Protein AF-A0A401Y1D7-F1 (afdb_monomer)

Secondary structure (DSSP, 8-state):
---------TT---GGGS-TTTSPPTT-GGGSPPPTT--GGGS-SSSS--GGG--GGGG--

Radius of gyration: 17.13 Å; Cα contacts (8 Å, |Δi|>4): 9; chains: 1; bounding box: 28×49×34 Å

Mean predicted aligned error: 14.45 Å

Sequence (61 aa):
MTDSPSSQADGGISDDQLPEDLRPTDDNPLAQDLDEDVEVDDLDMDGGKGADEWDDEQLED

Nearest PDB structures (foldseek):
  7qep-assembly1_O5  TM=5.625E-01  e=6.043E+00  Encephalitozoon cuniculi GB-M1

Foldseek 3Di:
DPPDPPPPPVDDDDLVPDDPVPRDDPPPPVVDDDDPPDDPVNDPPVPDQDPVNPDPVVVDD

pLDDT: mean 71.39, std 10.7, range [42.78, 87.62]

Solvent-accessible surface area (backbone atoms only — not comparable to full-atom values): 4596 Å² total; per-residue (Å²): 144,83,83,77,80,80,74,78,54,97,85,71,80,58,72,91,72,44,57,79,92,70,38,86,47,98,83,39,81,81,75,51,83,77,64,93,86,66,54,77,90,75,53,74,79,79,78,56,87,50,86,88,65,66,58,76,82,78,72,79,128

Structure (mmCIF, N/CA/C/O backbone):
data_AF-A0A401Y1D7-F1
#
_entry.id   AF-A0A401Y1D7-F1
#
loop_
_atom_site.group_PDB
_atom_site.id
_atom_site.type_symbol
_atom_site.label_atom_id
_atom_site.label_alt_id
_atom_site.label_comp_id
_atom_site.label_asym_id
_atom_site.label_entity_id
_atom_site.label_seq_id
_atom_site.pdbx_PDB_ins_code
_atom_site.Cartn_x
_atom_site.Cartn_y
_atom_site.Cartn_z
_atom_site.occupancy
_atom_site.B_iso_or_equiv
_atom_site.auth_seq_id
_atom_site.auth_comp_id
_atom_site.auth_asym_id
_atom_site.auth_atom_id
_atom_site.pdbx_PDB_model_num
ATOM 1 N N . MET A 1 1 ? 3.775 -31.344 4.099 1.00 42.78 1 MET A N 1
ATOM 2 C CA . MET A 1 1 ? 5.185 -30.923 4.219 1.00 42.78 1 MET A CA 1
ATOM 3 C C . MET A 1 1 ? 5.412 -29.793 3.234 1.00 42.78 1 MET A C 1
ATOM 5 O O . MET A 1 1 ? 5.662 -30.075 2.075 1.00 42.78 1 MET A O 1
ATOM 9 N N . THR A 1 2 ? 5.242 -28.555 3.692 1.00 44.31 2 THR A N 1
ATOM 10 C CA . THR A 1 2 ? 6.052 -27.380 3.330 1.00 44.31 2 THR A CA 1
ATOM 11 C C . THR A 1 2 ? 5.547 -26.234 4.207 1.00 44.31 2 THR A C 1
ATOM 13 O O . THR A 1 2 ? 4.585 -25.553 3.885 1.00 44.31 2 THR A O 1
ATOM 16 N N . ASP A 1 3 ? 6.129 -26.159 5.400 1.00 48.16 3 ASP A N 1
ATOM 17 C CA . ASP A 1 3 ? 6.061 -25.009 6.295 1.00 48.16 3 ASP A CA 1
ATOM 18 C C . ASP A 1 3 ? 7.105 -24.027 5.747 1.00 48.16 3 ASP A C 1
ATOM 20 O O . ASP A 1 3 ? 8.306 -24.312 5.795 1.00 48.16 3 ASP A O 1
ATOM 24 N N . SER A 1 4 ? 6.658 -22.972 5.065 1.00 59.28 4 SER A N 1
ATOM 25 C CA . SER A 1 4 ? 7.555 -21.947 4.527 1.00 59.28 4 SER A CA 1
ATOM 26 C C . SER A 1 4 ? 8.150 -21.169 5.702 1.00 59.28 4 SER A C 1
ATOM 28 O O . SER A 1 4 ? 7.385 -20.634 6.504 1.00 59.28 4 SER A O 1
ATOM 30 N N . PRO A 1 5 ? 9.485 -21.079 5.849 1.00 53.84 5 PRO A N 1
ATOM 31 C CA . PRO A 1 5 ? 10.059 -20.325 6.947 1.00 53.84 5 PRO A CA 1
ATOM 32 C C . PRO A 1 5 ? 9.799 -18.841 6.691 1.00 53.84 5 PRO A C 1
ATOM 34 O O . PRO A 1 5 ? 10.372 -18.266 5.765 1.00 53.84 5 PRO A O 1
ATOM 37 N N . SER A 1 6 ? 8.947 -18.231 7.521 1.00 57.66 6 SER A N 1
ATOM 38 C CA . SER A 1 6 ? 8.833 -16.779 7.652 1.00 57.66 6 SER A CA 1
ATOM 39 C C . SER A 1 6 ? 10.218 -16.210 7.922 1.00 57.66 6 SER A C 1
ATOM 41 O O . SER A 1 6 ? 10.714 -16.206 9.051 1.00 57.66 6 SER A O 1
ATOM 43 N N . SER A 1 7 ? 10.867 -15.749 6.857 1.00 52.03 7 SER A N 1
ATOM 44 C CA . SER A 1 7 ? 12.003 -14.859 6.967 1.00 52.03 7 SER A CA 1
ATOM 45 C C . SER A 1 7 ? 11.432 -13.558 7.502 1.00 52.03 7 SER A C 1
ATOM 47 O O . SER A 1 7 ? 10.800 -12.792 6.780 1.00 52.03 7 SER A O 1
ATOM 49 N N . GLN A 1 8 ? 11.576 -13.377 8.811 1.00 56.94 8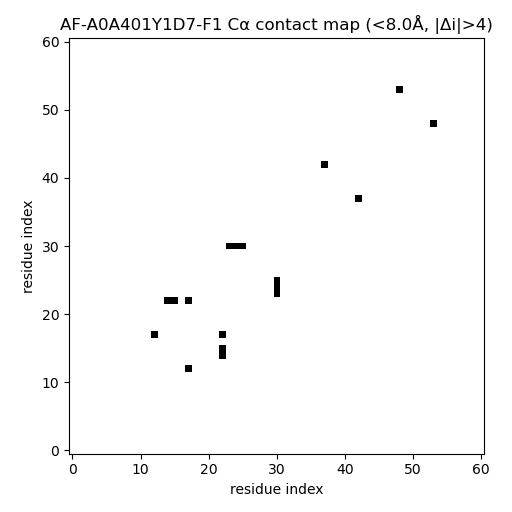 GLN A N 1
ATOM 50 C CA . GLN A 1 8 ? 11.430 -12.106 9.498 1.00 56.94 8 GLN A CA 1
ATOM 51 C C . GLN A 1 8 ? 12.392 -11.126 8.807 1.00 56.94 8 GLN A C 1
ATOM 53 O O . GLN A 1 8 ? 13.559 -11.012 9.174 1.00 56.94 8 GLN A O 1
ATOM 58 N N . ALA A 1 9 ? 11.934 -10.490 7.729 1.00 54.56 9 ALA A N 1
ATOM 59 C CA . ALA A 1 9 ? 12.582 -9.316 7.185 1.00 54.56 9 ALA A CA 1
ATOM 60 C C . ALA A 1 9 ? 12.540 -8.275 8.307 1.00 54.56 9 ALA A C 1
ATOM 62 O O . ALA A 1 9 ? 11.470 -8.023 8.859 1.00 54.56 9 ALA A O 1
ATOM 63 N N . ASP A 1 10 ? 13.701 -7.739 8.679 1.00 55.28 10 ASP A N 1
ATOM 64 C CA . ASP A 1 10 ? 13.980 -6.859 9.831 1.00 55.28 10 ASP A CA 1
ATOM 65 C C . ASP A 1 10 ? 13.274 -5.471 9.750 1.00 55.28 10 ASP A C 1
ATOM 67 O O . ASP A 1 10 ? 13.848 -4.427 10.049 1.00 55.28 10 ASP A O 1
ATOM 71 N N . GLY A 1 11 ? 12.016 -5.438 9.297 1.00 61.56 11 GLY A N 1
ATOM 72 C CA . GLY A 1 11 ? 11.204 -4.242 9.076 1.00 61.56 11 GLY A CA 1
ATOM 73 C C . GLY A 1 11 ? 9.786 -4.469 8.519 1.00 61.56 11 GLY A C 1
ATOM 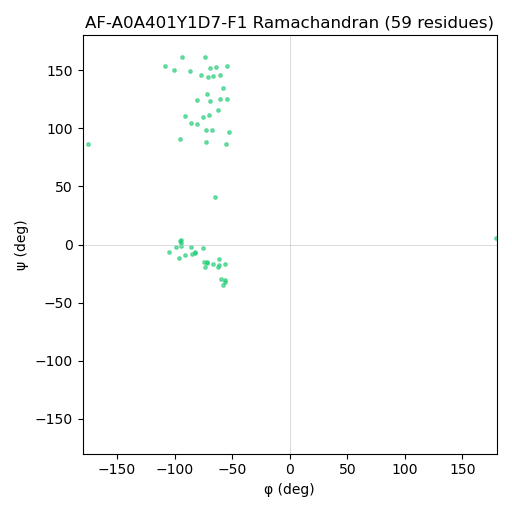74 O O . GLY A 1 11 ? 9.124 -3.481 8.216 1.00 61.56 11 GLY A O 1
ATOM 75 N N . GLY A 1 12 ? 9.304 -5.713 8.366 1.00 76.56 12 GLY A N 1
ATOM 76 C CA . GLY A 1 12 ? 7.934 -6.019 7.907 1.00 76.56 12 GLY A CA 1
ATOM 77 C C . GLY A 1 12 ? 7.024 -6.564 9.019 1.00 76.56 12 GLY A C 1
ATOM 78 O O . GLY A 1 12 ? 7.517 -7.163 9.975 1.00 76.56 12 GLY A O 1
ATOM 79 N N . ILE A 1 13 ? 5.706 -6.364 8.899 1.00 83.62 13 ILE A N 1
ATOM 80 C CA . ILE A 1 13 ? 4.685 -6.970 9.778 1.00 83.62 13 ILE A CA 1
ATOM 81 C C . ILE A 1 13 ? 4.027 -8.171 9.091 1.00 83.62 13 ILE A C 1
ATOM 83 O O . ILE A 1 13 ? 3.951 -8.207 7.867 1.00 83.62 13 ILE A O 1
ATOM 87 N N . SER A 1 14 ? 3.577 -9.151 9.877 1.00 81.50 14 SER A N 1
ATOM 88 C CA . SER A 1 14 ? 2.759 -10.263 9.369 1.00 81.50 14 SER A CA 1
ATOM 89 C C . SER A 1 14 ? 1.366 -9.767 8.961 1.00 81.50 14 SER A C 1
ATOM 91 O O . SER A 1 14 ? 0.855 -8.818 9.560 1.00 81.50 14 SER A O 1
ATOM 93 N N . ASP A 1 15 ? 0.729 -10.445 8.005 1.00 78.25 15 ASP A N 1
ATOM 94 C CA . ASP A 1 15 ? -0.639 -10.157 7.559 1.00 78.25 15 ASP A CA 1
ATOM 95 C C . ASP A 1 15 ? -1.655 -10.198 8.715 1.00 78.25 15 ASP A C 1
ATOM 97 O O . ASP A 1 15 ? -2.584 -9.392 8.768 1.00 78.25 15 ASP A O 1
ATOM 101 N N . ASP A 1 16 ? -1.424 -11.052 9.719 1.00 82.38 16 ASP A N 1
ATOM 102 C CA . ASP A 1 16 ? -2.253 -11.138 10.932 1.00 82.38 16 ASP A CA 1
ATOM 103 C C . ASP A 1 16 ? -2.166 -9.882 11.816 1.00 82.38 16 ASP A C 1
ATOM 105 O O . ASP A 1 16 ? -2.983 -9.677 12.717 1.00 82.38 16 ASP A O 1
ATOM 109 N N . GLN A 1 17 ? -1.141 -9.058 11.599 1.00 87.62 17 GLN A N 1
ATOM 110 C CA . GLN A 1 17 ? -0.893 -7.816 12.326 1.00 87.62 17 GLN A CA 1
ATOM 111 C C . GLN A 1 17 ? -1.388 -6.583 11.559 1.00 87.62 17 GLN A C 1
ATOM 113 O O . GLN A 1 17 ? -1.273 -5.469 12.079 1.00 87.62 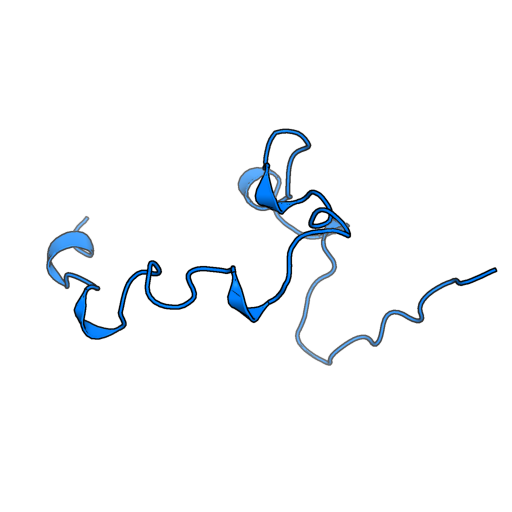17 GLN A O 1
ATOM 118 N N . LEU A 1 18 ? -1.929 -6.756 10.347 1.00 85.00 18 LEU A N 1
ATOM 119 C CA . LEU A 1 18 ? -2.532 -5.670 9.582 1.00 85.00 18 LEU A CA 1
ATOM 120 C C . LEU A 1 18 ? -3.862 -5.221 10.222 1.00 85.00 18 LEU A C 1
ATOM 122 O O . LEU A 1 18 ? -4.620 -6.051 10.736 1.00 85.00 18 LEU A O 1
ATOM 126 N N . PRO A 1 19 ? -4.183 -3.912 10.186 1.00 87.38 19 PRO A N 1
ATOM 127 C CA . PRO A 1 19 ? -5.517 -3.409 10.507 1.00 87.38 19 PRO A CA 1
ATOM 128 C C . PRO A 1 19 ? -6.601 -4.087 9.670 1.00 87.38 19 PRO A C 1
ATOM 130 O O . PRO A 1 19 ? -6.342 -4.501 8.544 1.00 87.38 19 PR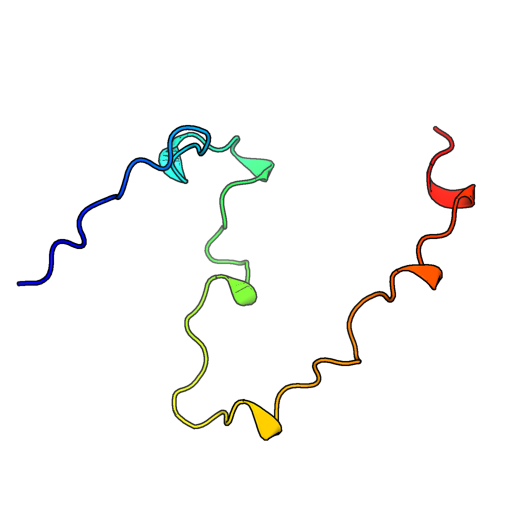O A O 1
ATOM 133 N N . GLU A 1 20 ? -7.831 -4.146 10.185 1.00 83.44 20 GLU A N 1
ATOM 134 C CA . GLU A 1 20 ? -8.916 -4.890 9.530 1.00 83.44 20 GLU A CA 1
ATOM 135 C C . GLU A 1 20 ? -9.204 -4.425 8.100 1.00 83.44 20 GLU A C 1
ATOM 137 O O . GLU A 1 20 ? -9.469 -5.267 7.250 1.00 83.44 20 GLU A O 1
ATOM 142 N N . ASP A 1 21 ? -9.068 -3.123 7.843 1.00 82.69 21 ASP A N 1
ATOM 143 C CA . ASP A 1 21 ? -9.273 -2.501 6.528 1.00 82.69 21 ASP A CA 1
ATOM 144 C C . ASP A 1 21 ? -8.145 -2.801 5.526 1.00 82.69 21 ASP A C 1
ATOM 146 O O . ASP A 1 21 ? -8.320 -2.635 4.323 1.00 82.69 21 ASP A O 1
ATOM 150 N N . LEU A 1 22 ? -6.971 -3.208 6.020 1.00 80.31 22 LEU A N 1
ATOM 151 C CA . LEU A 1 22 ? -5.793 -3.536 5.212 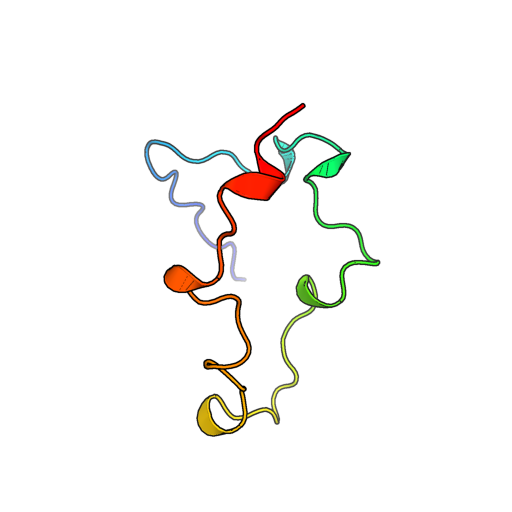1.00 80.31 22 LEU A CA 1
ATOM 152 C C . LEU A 1 22 ? -5.553 -5.042 5.108 1.00 80.31 22 LEU A C 1
ATOM 154 O O . LEU A 1 22 ? -4.670 -5.466 4.365 1.00 80.31 22 LEU A O 1
ATOM 158 N N . ARG A 1 23 ? -6.320 -5.857 5.840 1.00 83.81 23 ARG A N 1
ATOM 159 C CA . ARG A 1 23 ? -6.293 -7.306 5.666 1.00 83.81 23 ARG A CA 1
ATOM 160 C C . ARG A 1 23 ? -6.972 -7.648 4.342 1.00 83.81 23 ARG A C 1
ATOM 162 O O . ARG A 1 23 ? -8.107 -7.217 4.127 1.00 83.81 23 ARG A O 1
ATOM 169 N N . PRO A 1 24 ? -6.333 -8.448 3.477 1.00 75.19 24 PRO A N 1
ATOM 170 C CA . PRO A 1 24 ? -7.011 -9.013 2.324 1.00 75.19 24 PRO A CA 1
ATOM 171 C C . PRO A 1 24 ? -8.265 -9.758 2.790 1.00 75.19 24 PRO A C 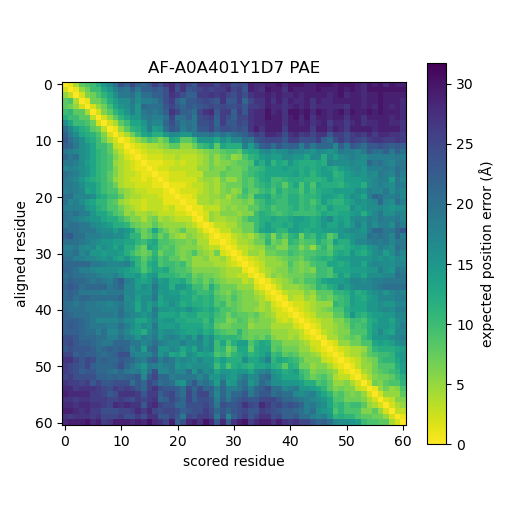1
ATOM 173 O O . PRO A 1 24 ? -8.202 -10.608 3.679 1.00 75.19 24 PRO A O 1
ATOM 176 N N . THR A 1 25 ? -9.414 -9.404 2.230 1.00 79.31 25 THR A N 1
ATOM 177 C CA . THR A 1 25 ? -10.658 -10.145 2.439 1.00 79.31 25 THR A CA 1
ATOM 178 C C . THR A 1 25 ? -10.830 -11.170 1.323 1.00 79.31 25 THR A C 1
ATOM 180 O O . THR A 1 25 ? -10.246 -11.029 0.249 1.00 79.31 25 THR A O 1
ATOM 183 N N . ASP A 1 26 ? -11.683 -12.172 1.542 1.00 76.06 26 ASP A N 1
ATOM 184 C CA . ASP A 1 26 ? -12.026 -13.175 0.517 1.00 76.06 26 ASP A CA 1
ATOM 185 C C . ASP A 1 26 ? -12.699 -12.566 -0.735 1.00 76.06 26 ASP A C 1
ATOM 187 O O . ASP A 1 26 ? -12.845 -13.237 -1.754 1.00 76.06 26 ASP A O 1
ATOM 191 N N . ASP A 1 27 ? -13.119 -11.299 -0.654 1.00 77.88 27 ASP A N 1
ATOM 192 C CA . ASP A 1 27 ? -13.716 -10.514 -1.742 1.00 77.88 27 ASP A CA 1
ATOM 193 C C . ASP A 1 27 ? -12.672 -9.664 -2.496 1.00 77.88 27 ASP A C 1
ATOM 195 O O . ASP A 1 27 ? -13.020 -8.880 -3.374 1.00 77.88 27 ASP A O 1
ATOM 199 N N . ASN A 1 28 ? -11.379 -9.789 -2.161 1.00 74.94 28 ASN A N 1
ATOM 200 C CA . ASN A 1 28 ? -10.301 -9.217 -2.958 1.00 74.94 28 ASN A CA 1
ATOM 201 C C . ASN A 1 28 ? -9.917 -10.208 -4.073 1.00 74.94 28 ASN A C 1
ATOM 203 O O . ASN A 1 28 ? -9.222 -11.188 -3.795 1.00 74.94 28 ASN A O 1
ATOM 207 N N . PRO A 1 29 ? -10.304 -9.967 -5.339 1.00 73.44 29 PRO A N 1
AT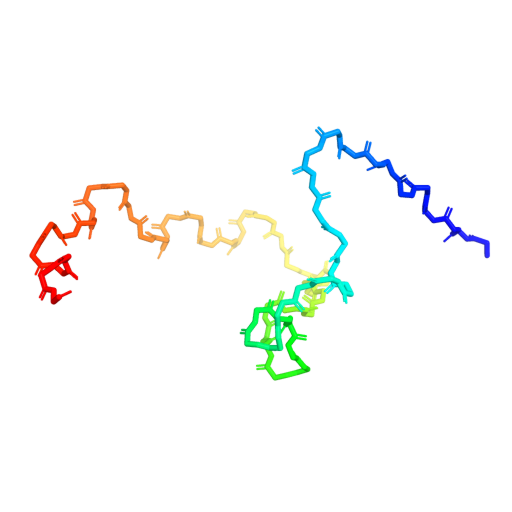OM 208 C CA . PRO A 1 29 ? -9.997 -10.878 -6.441 1.00 73.44 29 PRO A CA 1
ATOM 209 C C . PRO A 1 29 ? -8.489 -11.035 -6.689 1.00 73.44 29 PRO A C 1
ATOM 211 O O . PRO A 1 29 ? -8.080 -12.021 -7.287 1.00 73.44 29 PRO A O 1
ATOM 214 N N . LEU A 1 30 ? -7.657 -10.103 -6.204 1.00 74.94 30 LEU A N 1
ATOM 215 C CA . LEU A 1 30 ? -6.194 -10.184 -6.286 1.00 74.94 30 LEU A CA 1
ATOM 216 C C . LEU A 1 30 ? -5.558 -11.002 -5.153 1.00 74.94 30 LEU A C 1
ATOM 218 O O . LEU A 1 30 ? -4.354 -11.229 -5.178 1.00 74.94 30 LEU A O 1
ATOM 222 N N . A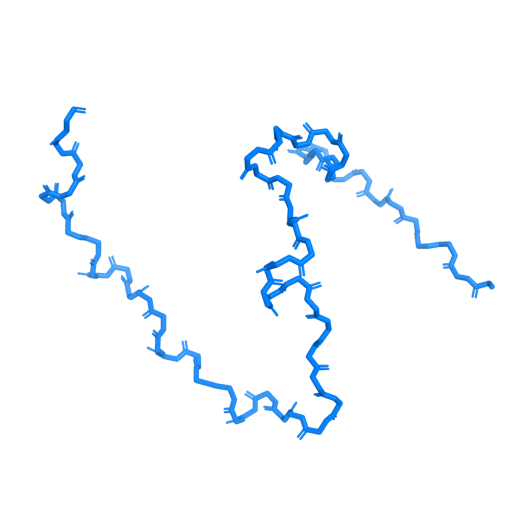LA A 1 31 ? -6.328 -11.406 -4.138 1.00 75.69 31 ALA A N 1
ATOM 223 C CA . ALA A 1 31 ? -5.839 -12.277 -3.067 1.00 75.69 31 ALA A CA 1
ATOM 224 C C . ALA A 1 31 ? -5.863 -13.765 -3.460 1.00 75.69 31 ALA A C 1
ATOM 226 O O . ALA A 1 31 ? -5.380 -14.607 -2.706 1.00 75.69 31 ALA A O 1
ATOM 227 N N . GLN A 1 32 ? -6.450 -14.088 -4.614 1.00 75.00 32 GLN A N 1
ATOM 228 C CA . GLN A 1 32 ? -6.476 -15.433 -5.172 1.00 75.00 32 GLN A CA 1
ATOM 229 C C . GLN A 1 32 ? -5.214 -15.679 -6.003 1.00 75.00 32 GLN A C 1
ATOM 231 O O . GLN A 1 32 ? -4.662 -14.750 -6.596 1.00 75.00 32 GLN A O 1
ATOM 236 N N . ASP A 1 33 ? -4.766 -16.934 -6.046 1.00 77.06 33 ASP A N 1
ATOM 237 C CA . ASP A 1 33 ? -3.686 -17.335 -6.944 1.00 77.06 33 ASP A CA 1
ATOM 238 C C . ASP A 1 33 ? -4.095 -17.074 -8.403 1.00 77.06 33 ASP A C 1
ATOM 240 O O . ASP A 1 33 ? -5.266 -17.206 -8.769 1.00 77.06 33 ASP A O 1
ATOM 244 N N . LEU A 1 34 ? -3.126 -16.700 -9.240 1.00 74.75 34 LEU A N 1
ATOM 245 C CA . LEU A 1 34 ? -3.351 -16.560 -10.677 1.00 74.75 34 LEU A CA 1
ATOM 246 C C . LEU A 1 34 ? -3.650 -17.930 -11.299 1.00 74.75 34 LEU A C 1
ATOM 248 O O . LEU A 1 34 ? -3.071 -18.941 -10.894 1.00 74.75 34 LEU A O 1
ATOM 252 N N . ASP A 1 35 ? -4.519 -17.949 -12.310 1.00 80.94 35 ASP A N 1
ATOM 253 C CA . ASP A 1 35 ? -4.807 -19.161 -13.078 1.00 80.94 35 ASP A CA 1
ATOM 254 C C . ASP A 1 35 ? -3.514 -19.721 -13.702 1.00 80.94 35 ASP A C 1
ATOM 256 O O . ASP A 1 35 ? -2.725 -18.984 -14.295 1.00 80.94 35 ASP A O 1
ATOM 260 N N . GLU A 1 36 ? -3.309 -21.041 -13.604 1.00 77.75 36 GLU A N 1
ATOM 261 C CA . GLU A 1 36 ? -2.091 -21.731 -14.080 1.00 77.75 36 GLU A CA 1
ATOM 262 C C . GLU A 1 36 ? -1.850 -21.588 -15.596 1.00 77.75 36 GLU A C 1
ATOM 264 O O . GLU A 1 36 ? -0.738 -21.816 -16.072 1.00 77.75 36 GLU A O 1
ATOM 269 N N . ASP A 1 37 ? -2.889 -21.206 -16.342 1.00 78.44 37 ASP A N 1
ATOM 270 C CA . ASP A 1 37 ? -2.877 -21.027 -17.795 1.00 78.44 37 ASP A CA 1
ATOM 271 C C . ASP A 1 37 ? -2.596 -19.571 -18.228 1.00 78.44 37 ASP A C 1
ATOM 273 O O . ASP A 1 37 ? -2.604 -19.279 -19.424 1.00 78.44 37 ASP A O 1
ATOM 277 N N . VAL A 1 38 ? -2.376 -18.643 -17.286 1.00 74.69 38 VAL A N 1
ATOM 278 C CA . VAL A 1 38 ? -2.054 -17.239 -17.591 1.00 74.69 38 VAL A CA 1
ATOM 279 C C . VAL A 1 38 ? -0.539 -17.072 -17.674 1.00 74.69 38 VAL A C 1
ATOM 281 O O . VAL A 1 38 ? 0.174 -17.153 -16.672 1.00 74.69 38 VAL A O 1
ATOM 284 N N . GLU A 1 39 ? -0.032 -16.822 -18.881 1.00 78.19 39 GLU A N 1
ATOM 285 C CA . GLU A 1 39 ? 1.381 -16.516 -19.087 1.00 78.19 39 GLU A CA 1
ATOM 286 C C . GLU A 1 39 ? 1.687 -15.069 -18.670 1.00 78.19 39 GLU A C 1
ATOM 288 O O . GLU A 1 39 ? 0.881 -14.157 -18.843 1.00 78.19 39 GLU A O 1
ATOM 293 N N . VAL A 1 40 ? 2.888 -14.833 -18.132 1.00 73.25 40 VAL A N 1
ATOM 294 C CA . VAL A 1 40 ? 3.326 -13.486 -17.712 1.00 73.25 40 VAL A CA 1
ATOM 295 C C . VAL A 1 40 ? 3.325 -12.498 -18.884 1.00 73.25 40 VAL A C 1
ATOM 297 O O . VAL A 1 40 ? 3.078 -11.314 -18.677 1.00 73.25 40 VAL A O 1
ATOM 300 N N . ASP A 1 41 ? 3.557 -12.987 -20.104 1.00 77.62 41 ASP A N 1
ATOM 301 C CA . ASP A 1 41 ? 3.540 -12.184 -21.331 1.00 77.62 41 ASP A CA 1
ATOM 302 C C . ASP A 1 41 ? 2.117 -11.743 -21.742 1.00 77.62 41 ASP A C 1
ATOM 304 O O . ASP A 1 41 ? 1.978 -10.808 -22.531 1.00 77.62 41 ASP A O 1
ATOM 308 N N . ASP A 1 42 ? 1.072 -12.369 -21.186 1.00 75.19 42 ASP A N 1
ATOM 309 C CA . ASP A 1 42 ? -0.334 -11.996 -21.393 1.00 75.19 42 ASP A CA 1
ATOM 310 C C . ASP A 1 42 ? -0.845 -10.989 -20.341 1.00 75.19 42 ASP A C 1
ATOM 312 O O . ASP A 1 42 ? -1.949 -10.452 -20.474 1.00 75.19 42 ASP A O 1
ATOM 316 N N . LEU A 1 43 ? -0.059 -10.712 -19.291 1.00 77.06 43 LEU A N 1
ATOM 317 C CA . LEU A 1 43 ? -0.399 -9.728 -18.264 1.00 77.06 43 LEU A CA 1
ATOM 318 C C . LEU A 1 43 ? -0.080 -8.310 -18.755 1.00 77.06 43 LEU A C 1
ATOM 320 O O . LEU A 1 43 ? 1.058 -7.991 -19.102 1.00 77.06 43 LEU A O 1
ATOM 324 N N . ASP A 1 44 ? -1.081 -7.429 -18.726 1.00 76.94 44 ASP A N 1
ATOM 325 C CA . ASP A 1 44 ? -0.904 -6.007 -19.028 1.00 76.94 44 ASP A CA 1
ATOM 326 C C . ASP A 1 44 ? -0.158 -5.297 -17.886 1.00 76.94 44 ASP A C 1
ATOM 328 O O . ASP A 1 44 ? -0.753 -4.777 -16.940 1.00 76.94 44 ASP A O 1
ATOM 332 N N . MET A 1 45 ? 1.171 -5.303 -17.975 1.00 75.50 45 MET A N 1
ATOM 333 C CA . MET A 1 45 ? 2.067 -4.632 -17.028 1.00 75.50 45 MET A CA 1
ATOM 334 C C . MET A 1 45 ? 2.093 -3.106 -17.205 1.00 75.50 45 MET A C 1
ATOM 336 O O . MET A 1 45 ? 2.564 -2.398 -16.314 1.00 75.50 45 MET A O 1
ATOM 340 N N . ASP A 1 46 ? 1.588 -2.599 -18.333 1.00 75.62 46 ASP A N 1
ATOM 341 C CA . ASP A 1 46 ? 1.579 -1.174 -18.679 1.00 75.62 46 ASP A CA 1
ATOM 342 C C . ASP A 1 46 ? 0.245 -0.491 -18.319 1.00 75.62 46 ASP A C 1
ATOM 344 O O . ASP A 1 46 ? 0.160 0.736 -18.307 1.00 75.62 46 ASP A O 1
ATOM 348 N N . GLY A 1 47 ? -0.794 -1.265 -17.985 1.00 73.00 47 GLY A N 1
ATOM 349 C CA . GLY A 1 47 ? -2.114 -0.772 -17.574 1.00 73.00 47 GLY A CA 1
ATOM 350 C C . GLY A 1 47 ? -2.190 -0.210 -16.146 1.00 73.00 47 GLY A C 1
ATOM 351 O O . GLY A 1 47 ? -3.249 0.260 -15.721 1.00 73.00 47 GLY A O 1
ATOM 352 N N . GLY A 1 48 ? -1.094 -0.264 -15.383 1.00 75.06 48 GLY A N 1
ATOM 353 C CA . GLY A 1 48 ? -0.997 0.343 -14.056 1.00 75.06 48 GLY A CA 1
ATOM 354 C C . GLY A 1 48 ? -0.893 1.870 -14.104 1.00 75.06 48 GLY A C 1
ATOM 355 O O . GLY A 1 48 ? -0.510 2.457 -15.114 1.00 75.06 48 GLY A O 1
ATOM 356 N N . LYS A 1 49 ? -1.189 2.530 -12.977 1.00 78.44 49 LYS A N 1
ATOM 357 C CA . LYS A 1 49 ? -0.980 3.979 -12.853 1.00 78.44 49 LYS A CA 1
ATOM 358 C C . LYS A 1 49 ? 0.503 4.300 -12.993 1.00 78.44 49 LYS A C 1
ATOM 360 O O . LYS A 1 49 ? 1.310 3.890 -12.155 1.00 78.44 49 LYS A O 1
ATOM 365 N N . GLY A 1 50 ? 0.850 5.038 -14.042 1.00 77.06 50 GLY A N 1
ATOM 366 C CA . GLY A 1 50 ? 2.212 5.510 -14.262 1.00 77.06 50 GLY A CA 1
ATOM 367 C C . GLY A 1 50 ? 2.643 6.469 -13.152 1.00 77.06 50 GLY A C 1
ATOM 368 O O . GLY A 1 50 ? 1.811 7.152 -12.556 1.00 77.06 50 GLY A O 1
ATOM 369 N N . ALA A 1 51 ? 3.947 6.559 -12.882 1.00 72.94 51 ALA A N 1
ATOM 370 C CA . ALA A 1 51 ? 4.482 7.515 -11.906 1.00 72.94 51 ALA A CA 1
ATOM 371 C C . ALA A 1 51 ? 4.088 8.971 -12.234 1.00 72.94 51 ALA A C 1
ATOM 373 O O . ALA A 1 51 ? 3.887 9.769 -11.327 1.00 72.94 51 ALA A O 1
ATOM 374 N N . ASP A 1 52 ? 3.918 9.284 -13.521 1.00 70.56 52 ASP A N 1
ATOM 375 C CA . ASP A 1 52 ? 3.503 10.599 -14.021 1.00 70.56 52 ASP A CA 1
ATOM 376 C C . ASP A 1 52 ? 1.975 10.836 -13.967 1.00 70.56 52 ASP A C 1
ATOM 378 O O . ASP A 1 52 ? 1.516 11.931 -14.276 1.00 70.56 52 ASP A O 1
ATOM 382 N N . GLU A 1 53 ? 1.175 9.821 -13.609 1.00 68.06 53 GLU A N 1
ATOM 383 C CA . GLU A 1 53 ? -0.296 9.899 -13.487 1.00 68.06 53 GLU A CA 1
ATOM 384 C C . GLU A 1 53 ? -0.755 10.207 -12.049 1.00 68.06 53 GLU A C 1
ATOM 386 O O . GLU A 1 53 ? -1.953 10.301 -11.771 1.00 68.06 53 GLU A O 1
ATOM 391 N N . TRP A 1 54 ? 0.188 10.338 -11.112 1.00 68.38 54 TRP A N 1
ATOM 392 C CA . TRP A 1 54 ? -0.105 10.825 -9.770 1.00 68.38 54 TRP A CA 1
ATOM 393 C C . TRP A 1 54 ? -0.381 12.324 -9.864 1.00 68.38 54 TRP A C 1
ATOM 395 O O . TRP A 1 54 ? 0.529 13.138 -9.976 1.00 68.38 54 TRP A O 1
ATOM 405 N N . ASP A 1 55 ? -1.664 12.662 -9.891 1.00 66.56 55 ASP A N 1
ATOM 406 C CA . ASP A 1 55 ? -2.138 14.036 -9.906 1.00 66.56 55 ASP A CA 1
ATOM 407 C C . ASP A 1 55 ? -1.992 14.644 -8.503 1.00 66.56 55 ASP A C 1
ATOM 409 O O . ASP A 1 55 ? -2.705 14.258 -7.571 1.00 66.56 55 ASP A O 1
ATOM 413 N N . ASP A 1 56 ? -1.054 15.585 -8.352 1.00 64.56 56 ASP A N 1
ATOM 414 C CA . ASP A 1 56 ? -0.804 16.334 -7.111 1.00 64.56 56 ASP A CA 1
ATOM 415 C C . ASP A 1 56 ? -2.070 17.065 -6.602 1.00 64.56 56 ASP A C 1
ATOM 417 O O . ASP A 1 56 ? -2.147 17.424 -5.428 1.00 64.56 56 ASP A O 1
ATOM 421 N N . GLU A 1 57 ? -3.089 17.243 -7.453 1.00 62.91 57 GLU A N 1
ATOM 422 C CA . GLU A 1 57 ? -4.393 17.826 -7.110 1.00 62.91 57 GLU A CA 1
ATOM 423 C C . GLU A 1 57 ? -5.278 16.898 -6.243 1.00 62.91 57 GLU A C 1
ATOM 425 O O . GLU A 1 57 ? -6.240 17.362 -5.634 1.00 62.91 57 GLU A O 1
ATOM 430 N N . GLN A 1 58 ? -4.969 15.597 -6.139 1.00 60.94 58 GLN A N 1
ATOM 431 C CA . GLN A 1 58 ? -5.706 14.632 -5.296 1.00 60.94 58 GLN A CA 1
ATOM 432 C C . GLN A 1 58 ? -5.216 14.590 -3.833 1.00 60.94 58 GLN A C 1
ATOM 434 O O . GLN A 1 58 ? -5.757 13.835 -3.025 1.00 60.94 58 GLN A O 1
ATOM 439 N N . LEU A 1 59 ? -4.180 15.364 -3.487 1.00 62.19 59 LEU A N 1
ATOM 440 C CA . LEU A 1 59 ? -3.567 15.407 -2.151 1.00 62.19 59 LEU A CA 1
ATOM 441 C C . LEU A 1 59 ? -4.111 16.539 -1.253 1.00 62.19 59 LEU A C 1
ATOM 443 O O . LEU A 1 59 ? -3.633 16.697 -0.129 1.00 62.19 59 LEU A O 1
ATOM 447 N N . GLU A 1 60 ? -5.091 17.320 -1.719 1.00 62.47 60 GLU A N 1
ATOM 448 C CA . GLU A 1 60 ? -5.752 18.368 -0.927 1.00 62.47 60 GLU A CA 1
ATOM 449 C C . GLU A 1 60 ? -7.059 17.865 -0.269 1.00 62.47 60 GLU A C 1
ATOM 451 O O . GLU A 1 60 ? -8.135 17.986 -0.853 1.00 62.47 60 GLU A O 1
ATOM 456 N N . ASP A 1 61 ? -6.960 17.348 0.967 1.00 57.53 61 ASP A N 1
ATOM 457 C CA . ASP A 1 61 ? -7.971 17.491 2.047 1.00 57.53 61 ASP A CA 1
ATOM 458 C C . ASP A 1 61 ? -7.299 17.451 3.438 1.00 57.53 61 ASP A C 1
ATOM 460 O O . ASP A 1 61 ? -6.579 16.466 3.736 1.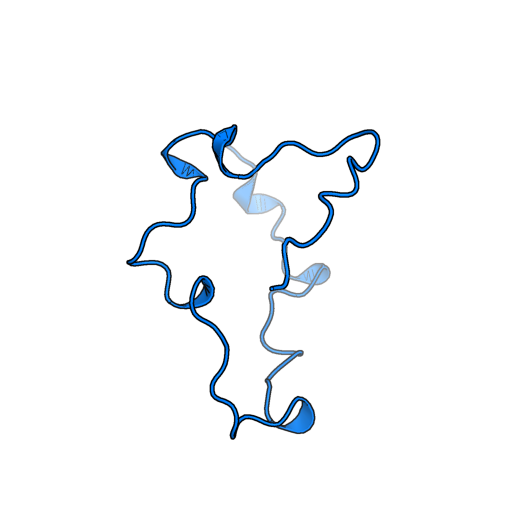00 57.53 61 ASP A O 1
#